Protein AF-A0A2V3IU03-F1 (afdb_monomer_lite)

Sequence (80 aa):
MHWKLYCKHLRWKNCPMSMAEMFSGKEGQFTVVLEAIADSELWIWHLKIGFPGSLKEINILGSSTTIRGIMKGEFPPFFK

pLDDT: mean 83.36, std 9.7, range [40.75, 92.25]

InterPro domains:
  IPR006912 Harbinger transposase-derived protein [PF04827] (4-76)

Organism: NCBI:txid448386

Foldseek 3Di:
DAKDKDKDKDFDPPDPPVCQVQQQAPPRTRIKIKIFMAGPVRHTQDIDIDHHSNDDPVVVCVPDPVNVCVVVVVPDPPDD

Secondary structure (DSSP, 8-state):
--EEEEEEEEE-TT--GGGHHHHB-TTS-BEEEEEEEEETT--EEEEEEEEETTS-HHHHHHH-HHHHHHHTT--S----

Structure (mmCIF, N/CA/C/O backbone):
data_AF-A0A2V3IU03-F1
#
_entry.id   AF-A0A2V3IU03-F1
#
loop_
_atom_site.group_PDB
_atom_site.id
_atom_site.type_symbol
_atom_site.label_atom_id
_atom_site.label_alt_id
_atom_site.label_comp_id
_atom_site.label_asym_id
_atom_site.label_entity_id
_atom_site.label_seq_id
_atom_site.pdbx_PDB_ins_code
_atom_site.Cartn_x
_atom_site.Cartn_y
_atom_site.Cartn_z
_atom_site.occupancy
_atom_site.B_iso_or_equiv
_atom_site.auth_seq_id
_atom_site.auth_comp_id
_atom_site.auth_asym_id
_atom_site.auth_atom_id
_atom_site.pdbx_PDB_model_num
ATOM 1 N N . MET A 1 1 ? 4.483 -0.231 -22.453 1.00 56.38 1 MET A N 1
ATOM 2 C CA . MET A 1 1 ? 3.703 -1.053 -21.509 1.00 56.38 1 MET A CA 1
ATOM 3 C C . MET A 1 1 ? 2.849 -0.109 -20.675 1.00 56.38 1 MET A C 1
ATOM 5 O O . MET A 1 1 ? 3.412 0.707 -19.957 1.00 56.38 1 MET A O 1
ATOM 9 N N . HIS A 1 2 ? 1.528 -0.120 -20.856 1.00 70.31 2 HIS A N 1
ATOM 10 C CA . HIS A 1 2 ? 0.622 0.724 -20.073 1.00 70.31 2 HIS A CA 1
ATOM 11 C C . HIS A 1 2 ? 0.238 -0.022 -18.798 1.00 70.31 2 HIS A C 1
ATOM 13 O O . HIS A 1 2 ? -0.368 -1.086 -18.871 1.00 70.31 2 HIS A O 1
ATOM 19 N N . TRP A 1 3 ? 0.599 0.531 -17.646 1.00 76.69 3 TRP A N 1
ATOM 20 C CA . TRP A 1 3 ? 0.149 0.057 -16.342 1.00 76.69 3 TRP A CA 1
ATOM 21 C C . TRP A 1 3 ? -0.599 1.182 -15.627 1.00 76.69 3 TRP A C 1
ATOM 23 O O . TRP A 1 3 ? -0.359 2.366 -15.870 1.00 76.69 3 TRP A O 1
ATOM 33 N N . LYS A 1 4 ? -1.538 0.806 -14.765 1.00 85.50 4 LYS A N 1
ATOM 34 C CA . LYS A 1 4 ? -2.345 1.697 -13.939 1.00 85.50 4 LYS A CA 1
ATOM 35 C C . LYS A 1 4 ? -2.084 1.396 -12.474 1.00 85.50 4 LYS A C 1
ATOM 37 O O . LYS A 1 4 ? -2.076 0.239 -12.054 1.00 85.50 4 LYS A O 1
ATOM 42 N N . LEU A 1 5 ? -1.903 2.464 -11.709 1.00 87.31 5 LEU A N 1
ATOM 43 C CA . LEU A 1 5 ? -1.801 2.417 -10.262 1.00 87.31 5 LEU A CA 1
ATOM 44 C C . LEU A 1 5 ? -3.166 2.701 -9.648 1.00 87.31 5 LEU A C 1
ATOM 46 O O . LEU A 1 5 ? -3.800 3.710 -9.961 1.00 87.31 5 LEU A O 1
ATOM 50 N N . TYR A 1 6 ? -3.592 1.835 -8.744 1.00 88.31 6 TYR A N 1
ATOM 51 C CA . TYR A 1 6 ? -4.832 1.983 -8.004 1.00 88.31 6 TYR A CA 1
ATOM 52 C C . TYR A 1 6 ? -4.523 2.114 -6.518 1.00 88.31 6 TYR A C 1
ATOM 54 O O . TYR A 1 6 ? -3.844 1.268 -5.948 1.00 88.31 6 TYR A O 1
ATOM 62 N N . CYS A 1 7 ? -5.050 3.166 -5.893 1.00 90.50 7 CYS A N 1
ATOM 63 C CA . CYS A 1 7 ? -5.022 3.368 -4.449 1.00 90.50 7 CYS A CA 1
ATOM 64 C C . CYS A 1 7 ? -6.465 3.574 -3.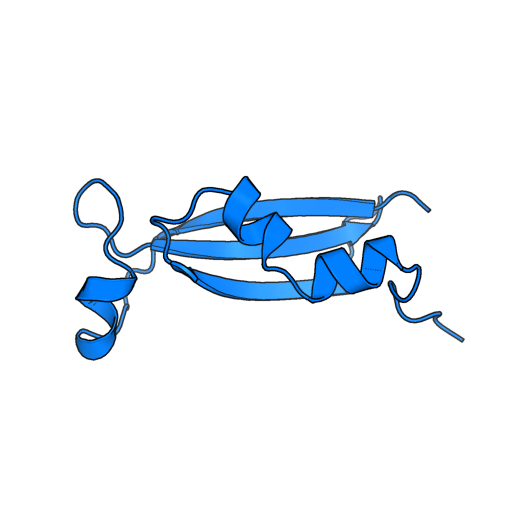977 1.00 90.50 7 CYS A C 1
ATOM 66 O O . CYS A 1 7 ? -7.148 4.475 -4.476 1.00 90.50 7 CYS A O 1
ATOM 68 N N . LYS A 1 8 ? -6.976 2.693 -3.110 1.00 91.31 8 LYS A N 1
ATOM 69 C CA . LYS A 1 8 ? -8.378 2.721 -2.667 1.00 91.31 8 LYS A CA 1
ATOM 70 C C . LYS A 1 8 ? -8.506 2.482 -1.173 1.00 91.31 8 LYS A C 1
ATOM 72 O O . LYS A 1 8 ? -8.008 1.490 -0.649 1.00 91.31 8 LYS A O 1
ATOM 77 N N . HIS A 1 9 ? -9.239 3.373 -0.516 1.00 90.25 9 HIS A N 1
ATOM 78 C CA . HIS A 1 9 ? -9.681 3.204 0.860 1.00 90.25 9 HIS A CA 1
ATOM 79 C C . HIS A 1 9 ? -10.830 2.196 0.894 1.00 90.25 9 HIS A C 1
ATOM 81 O O . HIS A 1 9 ? -11.834 2.359 0.200 1.00 90.25 9 HIS A O 1
ATOM 87 N N . LEU A 1 10 ? -10.676 1.152 1.697 1.00 90.69 10 LEU A N 1
ATOM 88 C CA . LEU A 1 10 ? -11.658 0.096 1.881 1.00 90.69 10 LEU A CA 1
ATOM 89 C C . LEU A 1 10 ? -12.071 0.035 3.342 1.00 90.69 10 LEU A C 1
ATOM 91 O O . LEU A 1 10 ? -11.230 0.018 4.242 1.00 90.69 10 LEU A O 1
ATOM 95 N N . ARG A 1 11 ? -13.378 -0.046 3.584 1.00 90.94 11 ARG A N 1
ATOM 96 C CA . ARG A 1 11 ? -13.908 -0.247 4.931 1.00 90.94 11 ARG A CA 1
ATOM 97 C C . ARG A 1 11 ? -13.532 -1.640 5.430 1.00 90.94 11 ARG A C 1
ATOM 99 O O . ARG A 1 11 ? -13.820 -2.639 4.773 1.00 90.94 11 ARG A O 1
ATOM 106 N N . TRP A 1 12 ? -12.965 -1.712 6.627 1.00 89.56 12 TRP A N 1
ATOM 107 C CA . TRP A 1 12 ? -12.563 -2.954 7.271 1.00 89.56 12 TRP A CA 1
ATOM 108 C C . TRP A 1 12 ? -13.495 -3.293 8.438 1.00 89.56 12 TRP A C 1
ATOM 110 O O . TRP A 1 12 ? -13.255 -2.941 9.588 1.00 89.56 12 TRP A O 1
ATOM 120 N N . LYS A 1 13 ? -14.589 -4.004 8.139 1.00 87.94 13 LYS A N 1
ATOM 121 C CA . LYS A 1 13 ? -15.635 -4.327 9.129 1.00 87.94 13 LYS A CA 1
ATOM 122 C C . LYS A 1 13 ? -15.125 -5.146 10.328 1.00 87.94 13 LYS A C 1
ATOM 124 O O . LYS A 1 13 ? -15.633 -4.976 11.428 1.00 87.94 13 LYS A O 1
ATOM 129 N N . ASN A 1 14 ? -14.127 -6.001 10.108 1.00 88.31 14 ASN A N 1
ATOM 130 C CA . ASN A 1 14 ? -13.597 -6.939 11.102 1.00 88.31 14 ASN A CA 1
ATOM 131 C C . ASN A 1 14 ? -12.163 -6.576 11.533 1.00 88.31 14 ASN A C 1
ATOM 133 O O . ASN A 1 14 ? -11.331 -7.466 11.697 1.00 88.31 14 ASN A O 1
ATOM 137 N N . CYS A 1 15 ? -11.847 -5.283 11.651 1.00 86.44 15 CYS A N 1
ATOM 138 C CA . CYS A 1 15 ? -10.545 -4.846 12.155 1.00 86.44 15 CYS A CA 1
ATOM 139 C C . CYS A 1 15 ? -10.336 -5.358 13.593 1.00 86.44 15 CYS A C 1
ATOM 141 O O . CYS A 1 15 ? -11.193 -5.105 14.447 1.00 86.44 15 CYS A O 1
ATOM 143 N N . PRO A 1 16 ? -9.235 -6.076 13.888 1.00 87.69 16 PRO A N 1
ATOM 144 C CA . PRO A 1 16 ? -8.907 -6.470 15.250 1.00 87.69 16 PRO A CA 1
ATOM 145 C C . PRO A 1 16 ? -8.831 -5.250 16.170 1.00 87.69 16 PRO A C 1
ATOM 147 O O . PRO A 1 16 ? -8.259 -4.226 15.802 1.00 87.69 16 PRO A O 1
ATOM 150 N N . MET A 1 17 ? -9.345 -5.369 17.396 1.00 85.31 17 MET A N 1
ATOM 151 C CA . MET A 1 17 ? -9.337 -4.255 18.353 1.00 85.31 17 MET A CA 1
ATOM 152 C C . MET A 1 17 ? -7.914 -3.772 18.677 1.00 85.31 17 MET A C 1
ATOM 154 O O . MET A 1 17 ? -7.697 -2.578 18.836 1.00 85.31 17 MET A O 1
ATOM 158 N N . SER A 1 18 ? -6.926 -4.673 18.671 1.00 89.94 18 SER A N 1
ATOM 159 C CA . SER A 1 18 ? -5.504 -4.330 18.832 1.00 89.94 18 SER A CA 1
ATOM 160 C C . SER A 1 18 ? -4.943 -3.437 17.717 1.00 89.94 18 SER A C 1
ATOM 162 O O . SER A 1 18 ? -3.886 -2.842 17.888 1.00 89.94 18 SER A O 1
ATOM 164 N N . MET A 1 19 ? -5.637 -3.333 16.580 1.00 86.50 19 MET A N 1
ATOM 165 C CA . MET A 1 19 ? -5.280 -2.490 15.435 1.00 86.50 19 MET A CA 1
ATOM 166 C C . MET A 1 19 ? -6.230 -1.291 15.279 1.00 86.50 19 MET A C 1
ATOM 168 O O . MET A 1 19 ? -6.069 -0.487 14.362 1.00 86.50 19 MET A O 1
ATOM 172 N N . ALA A 1 20 ? -7.213 -1.143 16.172 1.00 83.44 20 ALA A N 1
ATOM 173 C CA . ALA A 1 20 ? -8.261 -0.136 16.064 1.00 83.44 20 ALA A CA 1
ATOM 174 C C . ALA A 1 20 ? -7.703 1.291 16.005 1.00 83.44 20 ALA A C 1
ATOM 176 O O . ALA A 1 20 ? -8.104 2.064 15.138 1.00 83.44 20 ALA A O 1
ATOM 177 N N . GLU A 1 21 ? -6.747 1.628 16.873 1.00 83.50 21 GLU A N 1
ATOM 178 C CA . GLU A 1 21 ? -6.144 2.967 16.914 1.00 83.50 21 GLU A CA 1
ATOM 179 C C . GLU A 1 21 ? -5.432 3.316 15.605 1.00 83.50 21 GLU A C 1
ATOM 181 O O . GLU A 1 21 ? -5.59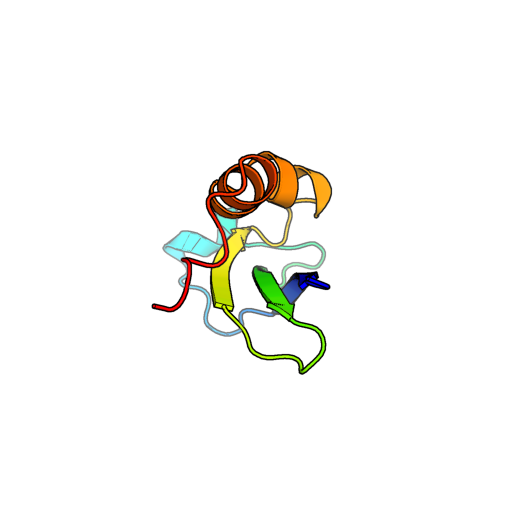9 4.410 15.070 1.00 83.50 21 GLU A O 1
ATOM 186 N N . MET A 1 22 ? -4.683 2.360 15.052 1.00 86.12 22 MET A N 1
ATOM 187 C CA . MET A 1 22 ? -3.904 2.559 13.834 1.00 86.12 22 MET A CA 1
ATOM 188 C C . MET A 1 22 ? -4.793 2.706 12.594 1.00 86.12 22 MET A C 1
ATOM 190 O O . MET A 1 22 ? -4.460 3.477 11.699 1.00 86.12 22 MET A O 1
ATOM 194 N N . PHE A 1 23 ? -5.915 1.985 12.522 1.00 86.00 23 PHE A N 1
ATOM 195 C CA . PHE A 1 23 ? -6.767 1.926 11.326 1.00 86.00 23 PHE A CA 1
ATOM 196 C C . PHE A 1 23 ? -8.081 2.703 11.450 1.00 86.00 23 PHE A C 1
ATOM 198 O O . PHE A 1 23 ? -8.905 2.644 10.534 1.00 86.00 23 PHE A O 1
ATOM 205 N N . SER A 1 24 ? -8.297 3.437 12.543 1.00 83.88 24 SER A N 1
ATOM 206 C CA . SER A 1 24 ? -9.458 4.315 12.692 1.00 83.88 24 SER A CA 1
ATOM 207 C C . SER A 1 24 ? -9.396 5.440 11.653 1.00 83.88 24 SER A C 1
ATOM 209 O O . SER A 1 24 ? -8.505 6.292 11.669 1.00 83.88 24 SER A O 1
ATOM 211 N N . GLY A 1 25 ? -10.308 5.403 10.683 1.00 72.69 25 GLY A N 1
ATOM 212 C CA . GLY A 1 25 ? -10.439 6.426 9.652 1.00 72.69 25 GLY A CA 1
ATOM 213 C C . GLY A 1 25 ? -11.184 7.667 10.149 1.00 72.69 25 GLY A C 1
ATOM 214 O O . GLY A 1 25 ? -11.649 7.740 11.289 1.00 72.69 25 GLY A O 1
ATOM 215 N N . LYS A 1 26 ? -11.364 8.647 9.253 1.00 66.25 26 LYS A N 1
ATOM 216 C CA . LYS A 1 26 ? -12.346 9.718 9.480 1.00 66.25 26 LYS A CA 1
ATOM 217 C C . LYS A 1 26 ? -13.723 9.065 9.651 1.00 66.25 26 LYS A C 1
ATOM 219 O O . LYS A 1 26 ? -14.054 8.167 8.888 1.00 66.25 26 LYS A O 1
ATOM 224 N N . GLU A 1 27 ? -14.489 9.500 10.651 1.00 72.75 27 GLU A N 1
ATOM 225 C CA . GLU A 1 27 ? -15.830 8.981 11.001 1.00 72.75 27 GLU A CA 1
ATOM 226 C C . GLU A 1 27 ? -15.863 7.682 11.833 1.00 72.75 27 GLU A C 1
ATOM 228 O O . GLU A 1 27 ? -16.909 7.047 11.954 1.00 72.75 27 GLU A O 1
ATOM 233 N N . GLY A 1 28 ? -14.741 7.277 12.444 1.00 75.50 28 GLY A N 1
ATOM 234 C CA . GLY A 1 28 ? -14.714 6.139 13.378 1.00 75.50 28 GLY A CA 1
ATOM 235 C C . GLY A 1 28 ? -14.898 4.774 12.707 1.00 75.50 28 GLY A C 1
ATOM 236 O O . GLY A 1 28 ? -15.118 3.768 13.379 1.00 75.50 28 GLY A O 1
ATOM 237 N N . GLN A 1 29 ? -14.810 4.728 11.376 1.00 85.06 29 GLN A N 1
ATOM 238 C CA . GLN A 1 29 ? -14.799 3.492 10.606 1.00 85.06 29 GLN A CA 1
ATOM 239 C C . GLN A 1 29 ? -13.368 3.001 10.436 1.00 85.06 29 GLN A C 1
ATOM 241 O O . GLN A 1 29 ? -12.504 3.732 9.944 1.00 85.06 29 GLN A O 1
ATOM 246 N N . PHE A 1 30 ? -13.124 1.733 10.761 1.00 90.44 30 PHE A N 1
ATOM 247 C CA . PHE A 1 30 ? -11.850 1.115 10.427 1.00 90.44 30 PHE A CA 1
ATOM 248 C C . PHE A 1 30 ? -11.708 1.023 8.916 1.00 90.44 30 PHE A C 1
ATOM 250 O O . PHE A 1 30 ? -12.597 0.527 8.222 1.00 90.44 30 PHE A O 1
ATOM 257 N N . THR A 1 31 ? -10.595 1.532 8.409 1.00 91.50 31 THR A N 1
ATOM 258 C CA . THR A 1 31 ? -10.338 1.634 6.978 1.00 91.50 31 THR A CA 1
ATOM 259 C C . THR A 1 31 ? -8.920 1.168 6.704 1.00 91.50 31 THR A C 1
ATOM 261 O O . THR A 1 31 ? -7.991 1.554 7.410 1.00 91.50 31 THR A O 1
ATOM 264 N N . VAL A 1 32 ? -8.750 0.357 5.667 1.00 91.69 32 VAL A N 1
ATOM 265 C CA . VAL A 1 32 ? -7.453 -0.086 5.155 1.00 91.69 32 VAL A CA 1
ATOM 266 C C . VAL A 1 32 ? -7.296 0.412 3.727 1.00 91.69 32 VAL A C 1
ATOM 268 O O . VAL A 1 32 ? -8.274 0.470 2.983 1.00 91.69 32 VAL A O 1
ATOM 271 N N . VAL A 1 33 ? -6.085 0.784 3.329 1.00 91.12 33 VAL A N 1
ATOM 272 C CA . VAL A 1 33 ? -5.816 1.163 1.941 1.00 91.12 33 VAL A CA 1
ATOM 273 C C . VAL A 1 33 ? -5.216 -0.007 1.178 1.00 91.12 33 VAL A C 1
ATOM 275 O O . VAL A 1 33 ? -4.333 -0.719 1.670 1.00 91.12 33 VAL A O 1
ATOM 278 N N . LEU A 1 34 ? -5.743 -0.187 -0.027 1.00 91.75 34 LEU A N 1
ATOM 279 C CA . LEU A 1 34 ? -5.287 -1.121 -1.037 1.00 91.75 34 LEU A CA 1
ATOM 280 C C . LEU A 1 34 ? -4.504 -0.362 -2.105 1.00 91.75 34 LEU A C 1
ATOM 282 O O . LEU A 1 34 ? -5.000 0.612 -2.667 1.00 91.75 34 LEU A O 1
ATOM 286 N N . GLU A 1 35 ? -3.305 -0.848 -2.389 1.00 92.25 35 GLU A N 1
ATOM 287 C CA . GLU A 1 35 ? -2.442 -0.425 -3.483 1.00 92.25 35 GLU A CA 1
ATOM 288 C C . GLU A 1 35 ? -2.349 -1.572 -4.497 1.00 92.25 35 GLU A C 1
ATOM 290 O O . GLU A 1 35 ? -1.954 -2.682 -4.136 1.00 92.25 35 GLU A O 1
ATOM 295 N N . ALA A 1 36 ? -2.696 -1.325 -5.758 1.00 89.81 36 ALA A N 1
ATOM 296 C CA . ALA A 1 36 ? -2.611 -2.321 -6.823 1.00 89.81 36 ALA A CA 1
ATOM 297 C C . ALA A 1 36 ? -1.971 -1.753 -8.090 1.00 89.81 36 ALA A C 1
ATOM 299 O O . ALA A 1 36 ? -2.173 -0.587 -8.432 1.00 89.81 36 ALA A O 1
ATOM 300 N N . ILE A 1 37 ? -1.243 -2.604 -8.808 1.00 87.50 37 ILE A N 1
ATOM 301 C CA . ILE A 1 37 ? -0.740 -2.318 -10.154 1.00 87.50 37 ILE A CA 1
ATOM 302 C C . ILE A 1 37 ? -1.394 -3.302 -11.108 1.00 87.50 37 ILE A C 1
ATOM 304 O O . ILE A 1 37 ? -1.306 -4.513 -10.897 1.00 87.50 37 ILE A O 1
ATOM 308 N N . ALA A 1 38 ? -2.024 -2.772 -12.151 1.00 87.12 38 ALA A N 1
ATOM 309 C CA . ALA A 1 38 ? -2.618 -3.571 -13.210 1.00 87.12 38 ALA A CA 1
ATOM 310 C C . ALA A 1 38 ? -2.160 -3.095 -14.590 1.00 87.12 38 ALA A C 1
ATOM 312 O O . ALA A 1 38 ? -1.780 -1.934 -14.742 1.00 87.12 38 ALA A O 1
ATOM 313 N N . ASP A 1 39 ? -2.170 -3.967 -15.591 1.00 83.81 39 ASP A N 1
ATOM 314 C CA . ASP A 1 39 ? -1.931 -3.568 -16.984 1.00 83.81 39 ASP A CA 1
ATOM 315 C C . ASP A 1 39 ? -3.186 -2.977 -17.660 1.00 83.81 39 ASP A C 1
ATOM 317 O O . ASP A 1 39 ? -4.188 -2.664 -17.007 1.00 83.81 39 ASP A O 1
ATOM 321 N N . SER A 1 40 ? -3.117 -2.759 -18.978 1.00 80.50 40 SER A N 1
ATOM 322 C CA . SER A 1 40 ? -4.233 -2.243 -19.780 1.00 80.50 40 SER A CA 1
ATOM 323 C C . SER A 1 40 ? -5.454 -3.159 -19.782 1.00 80.50 40 SER A C 1
ATOM 325 O O . SER A 1 40 ? -6.570 -2.651 -19.865 1.00 80.50 40 SER A O 1
ATOM 327 N N . GLU A 1 41 ? -5.240 -4.466 -19.627 1.00 83.12 41 GLU A N 1
ATOM 328 C CA . GLU A 1 41 ? -6.274 -5.503 -19.615 1.00 83.12 41 GLU A CA 1
ATOM 329 C C . GLU A 1 41 ? -6.763 -5.816 -18.189 1.00 83.12 41 GLU A C 1
ATOM 331 O O . GLU A 1 41 ? -7.528 -6.754 -17.982 1.00 83.12 41 GLU A O 1
ATOM 336 N N . LEU A 1 42 ? -6.358 -5.000 -17.204 1.00 78.31 42 LEU A N 1
ATOM 337 C CA . LEU A 1 42 ? -6.719 -5.104 -15.788 1.00 78.31 42 LEU A CA 1
ATOM 338 C C . LEU A 1 42 ? -6.159 -6.343 -15.066 1.00 78.31 42 LEU A C 1
ATOM 340 O O . LEU A 1 42 ? -6.616 -6.656 -13.963 1.00 78.31 42 LEU A O 1
ATOM 344 N N . TRP A 1 43 ? -5.132 -7.006 -15.606 1.00 82.75 43 TRP A N 1
ATOM 345 C CA . TRP A 1 43 ? -4.432 -8.058 -14.867 1.00 82.75 43 TRP A CA 1
ATOM 346 C C . TRP A 1 43 ? -3.633 -7.449 -13.723 1.00 82.75 43 TRP A C 1
ATOM 348 O O . TRP A 1 43 ? -2.756 -6.613 -13.940 1.00 82.75 43 TRP A O 1
ATOM 358 N N . ILE A 1 44 ? -3.950 -7.859 -12.492 1.00 81.94 44 ILE A N 1
ATOM 359 C CA . ILE A 1 44 ? -3.278 -7.375 -11.284 1.00 81.94 44 ILE A CA 1
ATOM 360 C C . ILE A 1 44 ? -1.952 -8.119 -11.125 1.00 81.94 44 ILE A C 1
ATOM 362 O O . ILE A 1 44 ? -1.928 -9.307 -10.816 1.00 81.94 44 ILE A O 1
ATOM 366 N N . TRP A 1 45 ? -0.849 -7.39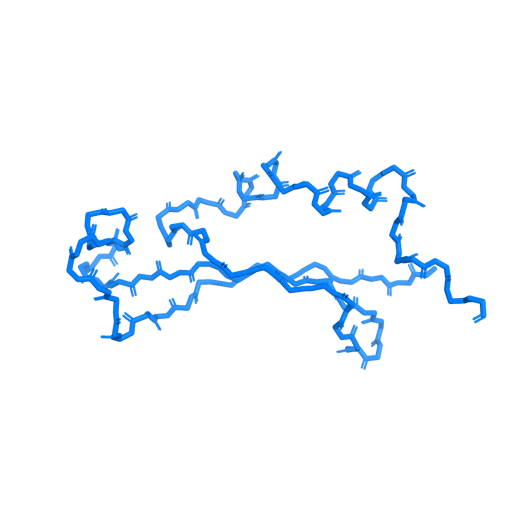3 -11.275 1.00 83.06 45 TRP A N 1
A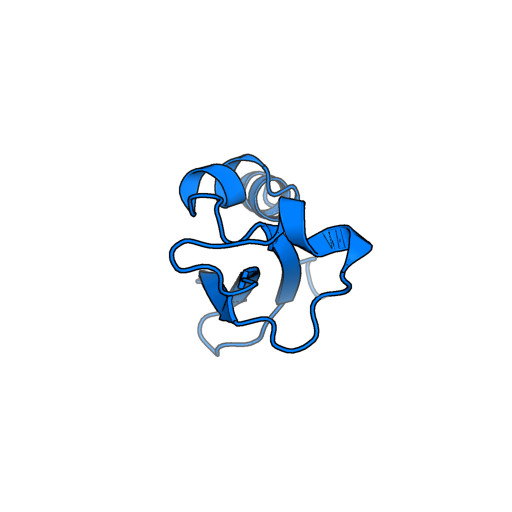TOM 367 C CA . TRP A 1 45 ? 0.505 -7.928 -11.104 1.00 83.06 45 TRP A CA 1
ATOM 368 C C . TRP A 1 45 ? 0.974 -7.883 -9.656 1.00 83.06 45 TRP A C 1
ATOM 370 O O . TRP A 1 45 ? 1.791 -8.691 -9.222 1.00 83.06 45 TRP A O 1
ATOM 380 N N . HIS A 1 46 ? 0.478 -6.906 -8.906 1.00 84.50 46 HIS A N 1
ATOM 381 C CA . HIS A 1 46 ? 0.842 -6.711 -7.518 1.00 84.50 46 HIS A CA 1
ATOM 382 C C . HIS A 1 46 ? -0.319 -6.089 -6.754 1.00 84.50 46 HIS A C 1
ATOM 384 O O . HIS A 1 46 ? -0.968 -5.158 -7.238 1.00 84.50 46 HIS A O 1
ATOM 390 N N . LEU A 1 47 ? -0.511 -6.570 -5.527 1.00 88.44 47 LEU A N 1
ATOM 391 C CA . LEU A 1 47 ? -1.503 -6.084 -4.588 1.00 88.44 47 LEU A CA 1
ATOM 392 C C . LEU A 1 47 ? -0.885 -5.972 -3.196 1.00 88.44 47 LEU A C 1
ATOM 394 O O . LEU A 1 47 ? -0.330 -6.941 -2.682 1.00 88.44 47 LEU A O 1
ATOM 398 N N . LYS A 1 48 ? -1.035 -4.813 -2.560 1.00 88.19 48 LYS A N 1
ATOM 399 C CA . LYS A 1 48 ? -0.662 -4.597 -1.164 1.00 88.19 48 LYS A CA 1
ATOM 400 C C . LYS A 1 48 ? -1.844 -4.027 -0.399 1.00 88.19 48 LYS A C 1
ATOM 402 O O . LYS A 1 48 ? -2.440 -3.031 -0.795 1.00 88.19 48 LYS A O 1
ATOM 407 N N . ILE A 1 49 ? -2.172 -4.679 0.708 1.00 88.75 49 ILE A N 1
ATOM 408 C CA . ILE A 1 49 ? -3.236 -4.290 1.632 1.00 88.75 49 ILE A CA 1
ATOM 409 C C . ILE A 1 49 ? -2.587 -4.142 3.003 1.00 88.75 49 ILE A C 1
ATOM 411 O O . ILE A 1 49 ? -1.769 -4.977 3.383 1.00 88.75 49 ILE A O 1
ATOM 415 N N . GLY A 1 50 ? -2.943 -3.097 3.745 1.00 88.12 50 GLY A N 1
ATOM 416 C CA . GLY A 1 50 ? -2.494 -2.951 5.135 1.00 88.12 50 GLY A CA 1
ATOM 417 C C . GLY A 1 50 ? -2.025 -1.557 5.521 1.00 88.12 50 GLY A C 1
ATOM 418 O O . GLY A 1 50 ? -1.585 -1.357 6.647 1.00 88.12 50 GLY A O 1
ATOM 419 N N . PHE A 1 51 ? -2.124 -0.577 4.627 1.00 89.88 51 PHE A N 1
ATOM 420 C CA . PHE A 1 51 ? -1.888 0.809 5.014 1.00 89.88 51 PHE A CA 1
ATOM 421 C C . PHE A 1 51 ? -3.077 1.344 5.826 1.00 89.88 51 PHE A C 1
ATOM 423 O O . PHE A 1 51 ? -4.226 1.066 5.464 1.00 89.88 51 PHE A O 1
ATOM 430 N N . PRO A 1 52 ? -2.835 2.123 6.893 1.00 88.75 52 PRO A N 1
ATOM 431 C CA . PRO A 1 52 ? -3.887 2.841 7.598 1.00 88.75 52 PRO A CA 1
ATOM 432 C C . PRO A 1 52 ? -4.744 3.682 6.658 1.00 88.75 52 PRO A C 1
ATOM 434 O O . PRO A 1 52 ? -4.221 4.469 5.871 1.00 88.75 52 PRO A O 1
ATOM 437 N N . GLY A 1 53 ? -6.066 3.574 6.781 1.00 84.69 53 GLY A N 1
ATOM 438 C CA . GLY A 1 53 ? -7.018 4.364 6.000 1.00 84.69 53 GLY A CA 1
ATOM 439 C C . GLY A 1 53 ? -6.971 5.871 6.253 1.00 84.69 53 GLY A C 1
ATOM 440 O O . GLY A 1 53 ? -7.619 6.619 5.529 1.00 84.69 53 GLY A O 1
ATOM 441 N N . SER A 1 54 ? -6.223 6.321 7.260 1.00 85.06 54 SER A N 1
ATOM 442 C CA . SER A 1 54 ? -5.941 7.730 7.537 1.00 85.06 54 SER A CA 1
ATOM 443 C C . SER A 1 54 ? -4.808 8.304 6.674 1.00 85.06 54 SER A C 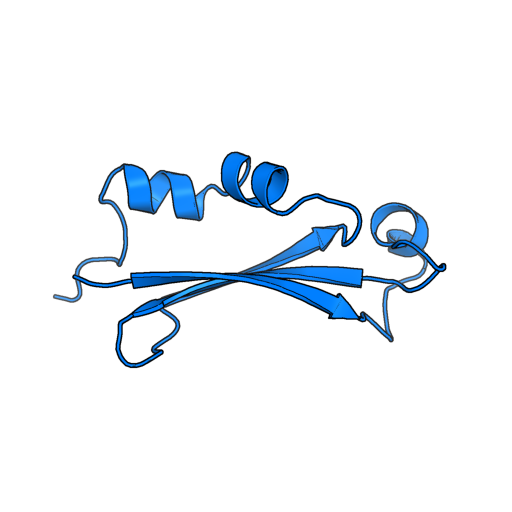1
ATOM 445 O O . SER A 1 54 ? -4.672 9.527 6.581 1.00 85.06 54 SER A O 1
ATOM 447 N N . LEU A 1 55 ? -3.993 7.456 6.035 1.00 89.00 55 LEU A N 1
ATOM 448 C CA . LEU A 1 55 ? -2.910 7.908 5.169 1.00 89.00 55 LEU A CA 1
ATOM 449 C C . LEU A 1 55 ? -3.455 8.462 3.853 1.00 89.00 55 LEU A C 1
ATOM 451 O O . LEU A 1 55 ? -4.296 7.850 3.204 1.00 89.00 55 LEU A O 1
ATOM 455 N N . LYS A 1 56 ? -2.909 9.606 3.433 1.00 88.12 56 LYS A N 1
ATOM 456 C CA . LYS A 1 56 ? -3.139 10.157 2.094 1.00 88.12 56 LYS A CA 1
ATOM 457 C C . LYS A 1 56 ? -2.472 9.278 1.045 1.00 88.12 56 LYS A C 1
ATOM 459 O O . LYS A 1 56 ? -1.371 8.775 1.274 1.00 88.12 56 LYS A O 1
ATOM 464 N N . GLU A 1 57 ? -3.063 9.207 -0.140 1.00 88.38 57 GLU A N 1
ATOM 465 C CA . GLU A 1 57 ? -2.567 8.397 -1.248 1.00 88.38 57 GLU A CA 1
ATOM 466 C C . GLU A 1 57 ? -1.108 8.731 -1.571 1.00 88.38 57 GLU A C 1
ATOM 468 O O . GLU A 1 57 ? -0.294 7.821 -1.639 1.00 88.38 57 GLU A O 1
ATOM 473 N N . ILE A 1 58 ? -0.726 10.012 -1.648 1.00 89.94 58 ILE A N 1
ATOM 474 C CA . ILE A 1 58 ? 0.664 10.423 -1.931 1.00 89.94 58 ILE A CA 1
ATOM 475 C C . ILE A 1 58 ? 1.687 9.870 -0.923 1.00 89.94 58 ILE A C 1
ATOM 477 O O . ILE A 1 58 ? 2.796 9.501 -1.308 1.00 89.94 58 ILE A O 1
ATOM 481 N N . ASN A 1 59 ? 1.308 9.748 0.353 1.00 90.75 59 ASN A N 1
ATOM 482 C CA . ASN A 1 59 ? 2.181 9.196 1.391 1.00 90.75 59 ASN A CA 1
ATOM 483 C C . ASN A 1 59 ? 2.320 7.676 1.240 1.00 90.75 59 ASN A C 1
ATOM 485 O O . ASN A 1 59 ? 3.394 7.114 1.463 1.00 90.75 59 ASN A O 1
ATOM 489 N N . ILE A 1 60 ? 1.241 7.010 0.828 1.00 88.62 60 ILE A N 1
ATOM 490 C CA . ILE A 1 60 ? 1.243 5.580 0.507 1.00 88.62 60 ILE A CA 1
ATOM 491 C C . ILE A 1 60 ? 2.141 5.344 -0.705 1.00 88.62 60 ILE A C 1
ATOM 493 O O . ILE A 1 60 ? 3.047 4.515 -0.647 1.00 88.62 60 ILE A O 1
ATOM 497 N N . LEU A 1 61 ? 1.979 6.148 -1.760 1.00 88.62 61 LEU A N 1
ATOM 498 C CA . LEU A 1 61 ? 2.773 6.002 -2.973 1.00 88.62 61 LEU A CA 1
ATOM 499 C C . LEU A 1 61 ? 4.270 6.241 -2.705 1.00 88.62 61 LEU A C 1
ATOM 501 O O . LEU A 1 61 ? 5.112 5.480 -3.175 1.00 88.62 61 LEU A O 1
ATOM 505 N N . GLY A 1 62 ? 4.614 7.256 -1.904 1.00 88.94 62 GLY A N 1
ATOM 506 C CA . GLY A 1 62 ? 6.006 7.577 -1.560 1.00 88.94 62 GLY A CA 1
ATOM 507 C C . GLY A 1 62 ? 6.702 6.554 -0.646 1.00 88.94 62 GLY A C 1
ATOM 508 O O . GLY A 1 62 ? 7.935 6.422 -0.676 1.00 88.94 62 GLY A O 1
ATOM 509 N N . SER A 1 63 ? 5.926 5.815 0.155 1.00 89.62 63 SER A N 1
ATOM 510 C CA . SER A 1 63 ? 6.420 4.748 1.041 1.00 89.62 63 SER A CA 1
ATOM 511 C C . SER A 1 63 ? 6.360 3.350 0.412 1.00 89.62 63 SER A C 1
ATOM 513 O O . SER A 1 63 ? 6.935 2.406 0.957 1.00 89.62 63 SER A O 1
ATOM 515 N N . SER A 1 64 ? 5.718 3.201 -0.749 1.00 87.31 64 SER A N 1
ATOM 516 C CA . SER A 1 64 ? 5.611 1.921 -1.444 1.00 87.31 64 SER A CA 1
ATOM 517 C C . SER A 1 64 ? 6.944 1.484 -2.052 1.00 87.31 64 SER A C 1
ATOM 519 O O . SER A 1 64 ? 7.500 2.105 -2.962 1.00 87.31 64 SER A O 1
ATOM 521 N N . THR A 1 65 ? 7.441 0.346 -1.576 1.00 86.94 65 THR A N 1
ATOM 522 C CA . THR A 1 65 ? 8.575 -0.369 -2.172 1.00 86.94 65 THR A CA 1
ATOM 523 C C . THR A 1 65 ? 8.270 -0.840 -3.588 1.00 86.94 65 THR A C 1
ATOM 525 O O . THR A 1 65 ? 9.171 -0.888 -4.419 1.00 86.94 65 THR A O 1
ATOM 528 N N . THR A 1 66 ? 7.009 -1.147 -3.883 1.00 83.25 66 THR A N 1
ATOM 529 C CA . THR A 1 66 ? 6.595 -1.659 -5.189 1.00 83.25 66 THR A CA 1
ATOM 530 C C . THR A 1 66 ? 6.640 -0.568 -6.245 1.00 83.25 66 THR A C 1
ATOM 532 O O . THR A 1 66 ? 7.213 -0.771 -7.312 1.00 83.25 66 THR A O 1
ATOM 535 N N . ILE A 1 67 ? 6.131 0.626 -5.931 1.00 83.44 67 ILE A N 1
ATOM 536 C CA . ILE A 1 67 ? 6.244 1.783 -6.830 1.00 83.44 67 ILE A CA 1
ATOM 537 C C . ILE A 1 67 ? 7.706 2.143 -7.055 1.00 83.44 67 ILE A C 1
ATOM 539 O O . ILE A 1 67 ? 8.095 2.407 -8.189 1.00 83.44 67 ILE A O 1
ATOM 543 N N . ARG A 1 68 ? 8.544 2.087 -6.012 1.00 88.12 68 ARG A N 1
ATOM 544 C CA . ARG A 1 68 ? 9.992 2.279 -6.177 1.00 88.12 68 ARG A CA 1
ATOM 545 C C . ARG A 1 68 ? 10.602 1.255 -7.134 1.00 88.12 68 ARG A C 1
ATOM 547 O O . ARG A 1 68 ? 11.414 1.649 -7.963 1.00 88.12 68 ARG A O 1
ATOM 554 N N . GLY A 1 69 ? 10.204 -0.013 -7.053 1.00 85.88 69 GLY A N 1
ATOM 555 C CA . GLY A 1 69 ? 10.627 -1.049 -8.000 1.00 85.88 69 GLY A CA 1
ATOM 556 C C . GLY A 1 69 ? 10.183 -0.747 -9.435 1.00 85.88 69 GLY A C 1
ATOM 557 O O . GLY A 1 69 ? 10.991 -0.820 -10.356 1.00 85.88 69 GLY A O 1
ATOM 558 N N . ILE A 1 70 ? 8.937 -0.299 -9.637 1.00 81.94 70 ILE A N 1
ATOM 559 C CA . ILE A 1 70 ? 8.447 0.125 -10.963 1.00 81.94 70 ILE A CA 1
ATOM 560 C C . ILE A 1 70 ? 9.249 1.307 -11.506 1.00 81.94 70 ILE A C 1
ATOM 562 O O . ILE A 1 70 ? 9.673 1.282 -12.657 1.00 81.94 70 ILE A O 1
ATOM 566 N N . MET A 1 71 ? 9.486 2.335 -10.687 1.00 82.75 71 MET A N 1
ATOM 567 C CA . MET A 1 71 ? 10.264 3.510 -11.094 1.00 82.75 71 MET A CA 1
ATOM 568 C C . MET A 1 71 ? 11.703 3.151 -11.484 1.00 82.75 71 MET A C 1
ATOM 570 O O . MET A 1 71 ? 12.301 3.843 -12.302 1.00 82.75 71 MET A O 1
ATOM 574 N N . LYS A 1 72 ? 12.249 2.070 -10.919 1.00 86.62 72 LYS A N 1
ATOM 575 C CA . LYS A 1 72 ? 13.561 1.515 -11.271 1.00 86.62 72 LYS A CA 1
ATOM 576 C C . LYS A 1 72 ? 13.533 0.559 -12.471 1.00 86.62 72 LYS A C 1
ATOM 578 O O . LYS A 1 72 ? 14.591 0.103 -12.890 1.00 86.62 72 LYS A O 1
ATOM 583 N N . GLY A 1 73 ? 12.357 0.249 -13.021 1.00 82.62 73 GLY A N 1
ATOM 584 C CA . GLY A 1 73 ? 12.198 -0.716 -14.112 1.00 82.62 73 GLY A CA 1
ATOM 585 C C . GLY A 1 73 ? 12.325 -2.183 -13.683 1.00 82.62 73 GLY A C 1
ATOM 586 O O . GLY A 1 73 ? 12.533 -3.044 -14.528 1.00 82.62 73 GLY A O 1
ATOM 587 N N . GLU A 1 74 ? 12.202 -2.481 -12.386 1.00 81.06 74 GLU A N 1
ATOM 588 C CA . GLU A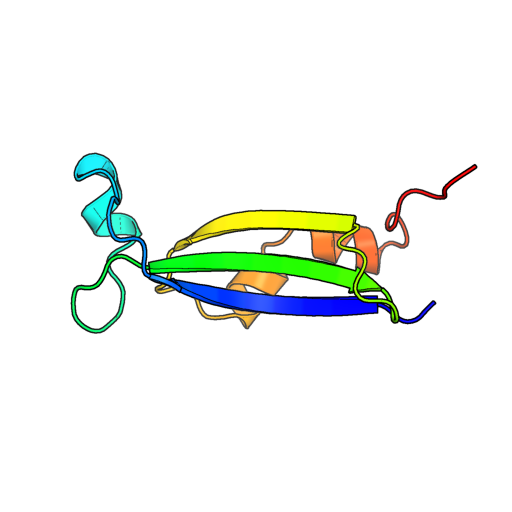 1 74 ? 12.263 -3.847 -11.835 1.00 81.06 74 GLU A CA 1
ATOM 589 C C . GLU A 1 74 ? 10.918 -4.592 -11.969 1.00 81.06 74 GLU A C 1
ATOM 591 O O . GLU A 1 74 ? 10.854 -5.804 -11.769 1.00 81.06 74 GLU A O 1
ATOM 596 N N . PHE A 1 75 ? 9.838 -3.870 -12.296 1.00 71.62 75 PHE A N 1
ATOM 597 C CA . PHE A 1 75 ? 8.475 -4.391 -12.417 1.00 71.62 75 PHE A CA 1
ATOM 598 C C . PHE A 1 75 ? 7.828 -4.043 -13.768 1.00 71.62 75 PHE A C 1
ATOM 600 O O . PHE A 1 75 ? 8.077 -2.956 -14.300 1.00 71.62 75 PHE A O 1
ATOM 607 N N . PRO A 1 76 ? 6.901 -4.888 -14.265 1.00 66.44 76 PRO A N 1
ATOM 608 C CA . PRO A 1 76 ? 6.553 -6.216 -13.766 1.00 66.44 76 PRO A CA 1
ATOM 609 C C . PRO A 1 76 ? 7.742 -7.162 -13.963 1.00 66.44 76 PRO A C 1
ATOM 611 O O . PRO A 1 76 ? 8.545 -6.918 -14.867 1.00 66.44 76 PRO A O 1
ATOM 614 N N . PRO A 1 77 ? 7.902 -8.198 -13.117 1.00 62.69 77 PRO A N 1
ATOM 615 C CA . PRO A 1 77 ? 8.926 -9.206 -13.356 1.00 62.69 77 PRO A CA 1
ATOM 616 C C . PRO A 1 77 ? 8.790 -9.654 -14.809 1.00 62.69 77 PRO A C 1
ATOM 618 O O . PRO A 1 77 ? 7.689 -9.999 -15.238 1.00 62.69 77 PRO A O 1
ATOM 621 N N . PHE A 1 78 ? 9.870 -9.543 -15.586 1.00 56.59 78 PHE A N 1
ATOM 622 C CA . PHE A 1 78 ? 9.863 -9.977 -16.977 1.00 56.59 78 PHE A CA 1
ATOM 623 C C . PHE A 1 78 ? 9.348 -11.418 -17.007 1.00 56.59 78 PHE A C 1
ATOM 625 O O . PHE A 1 78 ? 10.006 -12.317 -16.481 1.00 56.59 78 PHE A O 1
ATOM 632 N N . PHE A 1 79 ? 8.166 -11.629 -17.583 1.00 51.03 79 PHE A N 1
ATOM 633 C CA . PHE A 1 79 ? 7.703 -12.968 -17.911 1.00 51.03 79 PHE A CA 1
ATOM 634 C C . PHE A 1 79 ? 8.634 -13.475 -19.011 1.00 51.03 79 PHE A C 1
ATOM 636 O O . PHE A 1 79 ? 8.600 -12.967 -20.132 1.00 51.03 79 PHE A O 1
ATOM 643 N N . LYS A 1 80 ? 9.539 -14.386 -18.649 1.00 40.75 80 LYS A N 1
ATOM 644 C CA . LYS A 1 80 ? 10.180 -15.276 -19.617 1.00 40.75 80 LYS A CA 1
ATOM 645 C C . LYS A 1 80 ? 9.211 -16.386 -19.980 1.00 40.75 80 LYS A C 1
ATOM 647 O O . LYS A 1 80 ? 8.539 -16.881 -19.047 1.00 40.75 80 LYS A O 1
#

Radius of gyration: 14.34 Å; chains: 1; bounding box: 29×26×40 Å